Protein AF-A0A928RQA6-F1 (afdb_monomer)

Solvent-accessible surface area (backbone atoms only — not comparable to full-atom values): 4127 Å² total; per-residue (Å²): 123,48,35,50,64,76,53,57,72,75,38,67,28,32,29,67,47,61,81,59,91,52,73,65,50,56,51,35,45,77,71,64,58,41,72,72,35,61,37,26,34,66,46,61,44,98,84,60,54,36,32,35,31,36,44,93,91,44,80,46,82,43,46,32,85,61,29,61,35,34,30,26,37,119

Radius of gyration: 10.86 Å; Cα contacts (8 Å, |Δi|>4): 147; chains: 1; bounding box: 27×22×27 Å

Secondary structure (DSSP, 8-state):
-EEGGGPPTT-EEEEEEES--SHHHHHHHHTT--TT-EEEEEEE-TTSSEEEEEETTEEEEEEHHHHTTEEEE-

Structure (mmCIF, N/CA/C/O backbone):
data_AF-A0A928RQA6-F1
#
_entry.id   AF-A0A928RQA6-F1
#
loop_
_atom_site.group_PDB
_atom_site.id
_atom_site.type_symbol
_atom_site.label_atom_id
_atom_site.label_alt_id
_atom_site.label_comp_id
_atom_site.label_asym_id
_atom_site.label_entity_id
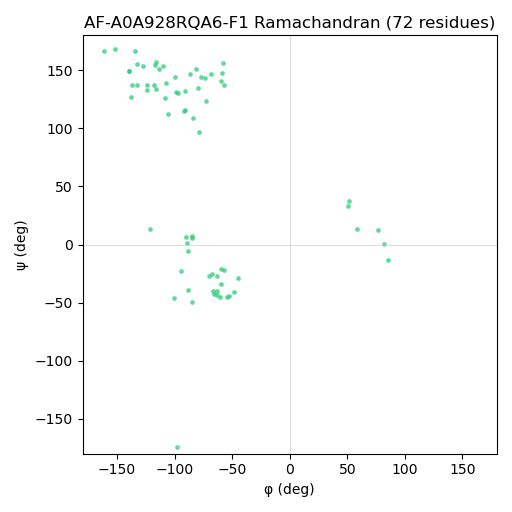_atom_site.label_seq_id
_atom_site.pdbx_PDB_ins_code
_atom_site.Cartn_x
_atom_site.Cartn_y
_atom_site.Cartn_z
_atom_site.occupancy
_atom_site.B_iso_or_equiv
_atom_site.auth_seq_id
_atom_site.auth_comp_id
_atom_site.auth_asym_id
_atom_site.auth_atom_id
_atom_site.pdbx_PDB_model_num
ATOM 1 N N . MET A 1 1 ? 2.832 13.974 0.010 1.00 79.19 1 MET A N 1
ATOM 2 C CA . MET A 1 1 ? 3.269 12.578 -0.205 1.00 79.19 1 MET A CA 1
ATOM 3 C C . MET A 1 1 ? 3.248 11.860 1.130 1.00 79.19 1 MET A C 1
ATOM 5 O O . MET A 1 1 ? 3.766 12.412 2.093 1.00 79.19 1 MET A O 1
ATOM 9 N N . ILE A 1 2 ? 2.612 10.694 1.204 1.00 93.12 2 ILE A N 1
ATOM 10 C CA . ILE A 1 2 ? 2.526 9.869 2.421 1.00 93.12 2 ILE A CA 1
ATOM 11 C C . ILE A 1 2 ? 2.818 8.408 2.077 1.00 93.12 2 ILE A C 1
ATOM 13 O O . ILE A 1 2 ? 2.821 8.042 0.906 1.00 93.12 2 ILE A O 1
ATOM 17 N N . THR A 1 3 ? 3.050 7.571 3.080 1.00 93.69 3 THR A N 1
ATOM 18 C CA . THR A 1 3 ? 3.078 6.115 2.911 1.00 93.69 3 THR A CA 1
ATOM 19 C C . THR A 1 3 ? 1.654 5.552 2.913 1.00 93.69 3 THR A C 1
ATOM 21 O O . THR A 1 3 ? 0.740 6.147 3.496 1.00 93.69 3 THR A O 1
ATOM 24 N N . LEU A 1 4 ? 1.433 4.431 2.224 1.00 92.38 4 LEU A N 1
ATOM 25 C CA . LEU A 1 4 ? 0.086 3.899 1.990 1.00 92.38 4 LEU A CA 1
ATOM 26 C C . LEU A 1 4 ? -0.602 3.402 3.277 1.00 92.38 4 LEU A C 1
ATOM 28 O O . LEU A 1 4 ? -1.827 3.450 3.367 1.00 92.38 4 LEU A O 1
ATOM 32 N N . ASP A 1 5 ? 0.155 3.012 4.306 1.00 93.12 5 ASP A N 1
ATOM 33 C CA . ASP A 1 5 ? -0.365 2.668 5.643 1.00 93.12 5 ASP A CA 1
ATOM 34 C C . ASP A 1 5 ? -1.050 3.853 6.351 1.00 93.12 5 ASP A C 1
ATOM 36 O O . ASP A 1 5 ? -1.972 3.667 7.149 1.00 93.12 5 ASP A O 1
ATOM 40 N N . LYS A 1 6 ? -0.644 5.085 6.023 1.00 91.62 6 LYS A N 1
ATOM 41 C CA . LYS A 1 6 ? -1.247 6.328 6.532 1.00 91.62 6 LYS A CA 1
ATOM 42 C C . LYS A 1 6 ? -2.399 6.821 5.655 1.00 91.62 6 LYS A C 1
ATOM 44 O O . LYS A 1 6 ? -2.992 7.865 5.940 1.00 91.62 6 LYS A O 1
ATOM 49 N N . GLY A 1 7 ? -2.720 6.087 4.588 1.00 88.00 7 GLY A N 1
ATOM 50 C CA . GLY A 1 7 ? -3.849 6.362 3.713 1.00 88.00 7 GLY A CA 1
ATOM 51 C C . GLY A 1 7 ? -5.178 6.326 4.470 1.00 88.00 7 GLY A C 1
ATOM 52 O O . GLY A 1 7 ? -5.416 5.487 5.339 1.00 88.00 7 GLY A O 1
ATOM 53 N N . LYS A 1 8 ? -6.078 7.253 4.136 1.00 90.38 8 LYS A N 1
ATOM 54 C CA . LYS A 1 8 ? -7.445 7.266 4.660 1.00 90.38 8 LYS A CA 1
ATOM 55 C C . LYS A 1 8 ? -8.275 6.205 3.943 1.00 90.38 8 LYS A C 1
ATOM 57 O O . LYS A 1 8 ? -8.135 5.995 2.739 1.00 90.38 8 LYS A O 1
ATOM 62 N N . LEU A 1 9 ? -9.183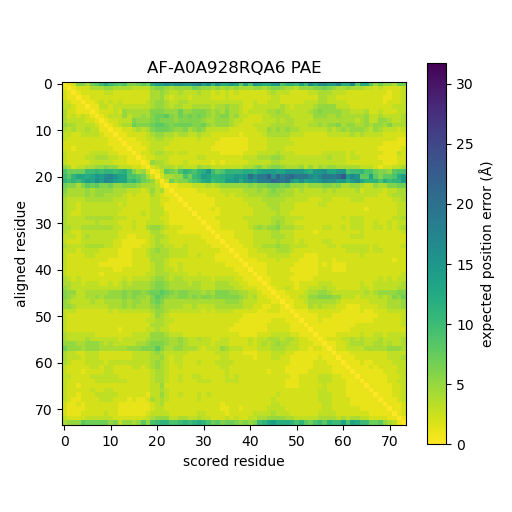 5.584 4.689 1.00 91.50 9 LEU A N 1
ATOM 63 C CA . LEU A 1 9 ? -10.117 4.601 4.148 1.00 91.50 9 LEU A CA 1
ATOM 64 C C . LEU A 1 9 ? -10.988 5.206 3.042 1.00 91.50 9 LEU A C 1
ATOM 66 O O . LEU A 1 9 ? -11.349 6.384 3.084 1.00 91.50 9 LEU A O 1
ATOM 70 N N . LYS A 1 10 ? -11.343 4.359 2.075 1.00 91.50 10 LYS A N 1
ATOM 71 C CA . LYS A 1 10 ? -12.182 4.640 0.905 1.00 91.50 10 LYS A CA 1
ATOM 72 C C . LYS A 1 10 ? -11.661 5.755 -0.009 1.00 91.50 10 LYS A C 1
ATOM 74 O O . LYS A 1 10 ? -12.402 6.192 -0.885 1.00 91.50 10 LYS A O 1
ATOM 79 N N . LYS A 1 11 ? -10.406 6.186 0.154 1.00 92.19 11 LYS A N 1
ATOM 80 C CA . LYS A 1 11 ? -9.742 7.122 -0.757 1.00 92.19 11 LYS A CA 1
ATOM 81 C C . LYS A 1 11 ? -8.825 6.391 -1.727 1.00 92.19 11 LYS A C 1
ATOM 83 O O . LYS A 1 11 ? -8.192 5.397 -1.367 1.00 92.19 11 LYS A O 1
ATOM 88 N N . GLU A 1 12 ? -8.781 6.916 -2.943 1.00 94.12 12 GLU A N 1
ATOM 89 C CA . GLU A 1 12 ? -7.818 6.531 -3.965 1.00 94.12 12 GLU A CA 1
ATOM 90 C C . GLU A 1 12 ? -6.539 7.347 -3.821 1.00 94.12 12 GLU A C 1
ATOM 92 O O . GLU A 1 12 ? -6.559 8.509 -3.411 1.00 94.12 12 GLU A O 1
ATOM 97 N N . TYR A 1 13 ? -5.438 6.694 -4.154 1.00 96.62 13 TYR A N 1
ATOM 98 C CA . TYR A 1 13 ? -4.096 7.231 -4.122 1.00 96.62 13 TYR A CA 1
ATOM 99 C C . TYR A 1 13 ? -3.335 6.744 -5.351 1.00 96.62 13 TYR A C 1
ATOM 101 O O . TYR A 1 13 ? -3.567 5.634 -5.831 1.00 96.62 13 TYR A O 1
ATOM 109 N N . LYS A 1 14 ? -2.397 7.544 -5.846 1.00 96.75 14 LYS A N 1
ATOM 110 C CA . LYS A 1 14 ? -1.480 7.158 -6.916 1.00 96.75 14 LYS A CA 1
ATOM 111 C C . LYS A 1 14 ? -0.141 6.738 -6.317 1.00 96.75 14 LYS A C 1
ATOM 113 O O . LYS A 1 14 ? 0.408 7.433 -5.466 1.00 96.75 14 LYS A O 1
ATOM 118 N N . ILE A 1 15 ? 0.382 5.590 -6.744 1.00 95.88 15 ILE A N 1
ATOM 119 C CA . ILE A 1 15 ? 1.702 5.110 -6.318 1.00 95.88 15 ILE A CA 1
ATOM 120 C C . ILE A 1 15 ? 2.779 5.953 -6.998 1.00 95.88 15 ILE A C 1
ATOM 122 O O . ILE A 1 15 ? 2.838 6.014 -8.221 1.00 95.88 15 ILE A O 1
ATOM 126 N N . GLU A 1 16 ? 3.649 6.573 -6.212 1.00 96.06 16 GLU A N 1
ATOM 127 C CA . GLU A 1 16 ? 4.721 7.440 -6.715 1.00 96.06 16 GLU A CA 1
ATOM 128 C C . GLU A 1 16 ? 6.063 6.713 -6.738 1.00 96.06 16 GLU A C 1
ATOM 130 O O . GLU A 1 16 ? 6.801 6.773 -7.717 1.00 96.06 16 GLU A O 1
ATOM 135 N N . LYS A 1 17 ? 6.394 6.003 -5.655 1.00 94.50 17 LYS A N 1
ATOM 136 C CA . LYS A 1 17 ? 7.649 5.255 -5.544 1.00 94.50 17 LYS A CA 1
ATOM 137 C C . LYS A 1 17 ? 7.584 4.193 -4.456 1.00 94.50 17 LYS A C 1
ATOM 139 O O . LYS A 1 17 ? 6.719 4.230 -3.581 1.00 94.50 17 LYS A O 1
ATOM 144 N N . PHE A 1 18 ? 8.562 3.298 -4.478 1.00 94.38 18 PHE A N 1
ATOM 145 C CA . PHE A 1 18 ? 8.823 2.346 -3.406 1.00 94.38 18 PHE A CA 1
ATOM 146 C C . PHE A 1 18 ? 10.094 2.763 -2.656 1.00 94.38 18 PHE A C 1
ATOM 148 O O . PHE A 1 18 ? 11.055 3.204 -3.280 1.00 94.38 18 PHE A O 1
ATOM 155 N N . LEU A 1 19 ? 10.090 2.662 -1.325 1.00 90.19 19 LEU A N 1
ATOM 156 C CA . LEU A 1 19 ? 11.241 2.984 -0.459 1.00 90.19 19 LEU A CA 1
ATOM 157 C C . LEU A 1 19 ? 12.232 1.817 -0.314 1.00 90.19 19 LEU A C 1
ATOM 159 O O . LEU A 1 19 ? 13.137 1.872 0.511 1.00 90.19 19 LEU A O 1
ATOM 163 N N . ASP A 1 20 ? 12.037 0.746 -1.075 1.00 80.88 20 ASP A N 1
ATOM 164 C CA . ASP A 1 20 ? 12.820 -0.484 -1.016 1.00 80.88 20 ASP A CA 1
ATOM 165 C C . ASP A 1 20 ? 13.307 -0.815 -2.437 1.00 80.88 20 ASP A C 1
ATOM 167 O O . ASP A 1 20 ? 12.673 -0.420 -3.414 1.00 80.88 20 ASP A O 1
ATOM 171 N N . HIS A 1 21 ? 14.425 -1.524 -2.563 1.00 69.12 21 HIS A N 1
ATOM 172 C CA . HIS A 1 21 ? 15.003 -1.950 -3.847 1.00 69.12 21 HIS A CA 1
ATOM 173 C C . HIS A 1 21 ? 15.140 -3.481 -3.946 1.00 69.12 21 HIS A C 1
ATOM 175 O O . HIS A 1 21 ? 15.827 -4.001 -4.820 1.00 69.12 21 HIS A O 1
ATOM 1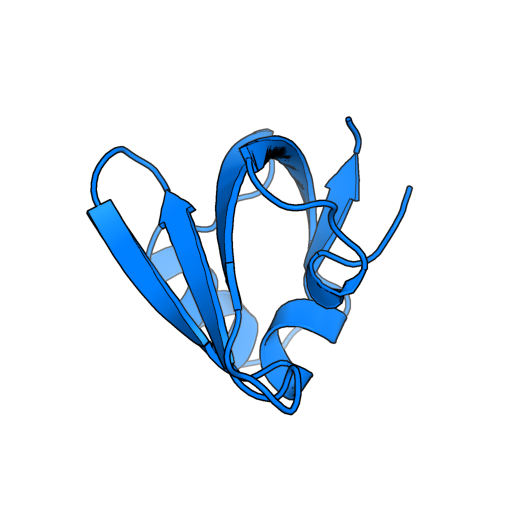81 N N . SER A 1 22 ? 14.491 -4.214 -3.040 1.00 81.31 22 SER A N 1
ATOM 182 C CA . SER A 1 22 ? 14.638 -5.663 -2.875 1.00 81.31 22 SER A CA 1
ATOM 183 C C . SER A 1 22 ? 13.552 -6.504 -3.570 1.00 81.31 22 SER A C 1
ATOM 185 O O . SER A 1 22 ? 12.646 -6.003 -4.243 1.00 81.31 22 SER A O 1
ATOM 187 N N . THR A 1 23 ? 13.599 -7.818 -3.325 1.00 86.62 23 THR A N 1
ATOM 188 C CA . THR A 1 23 ? 12.599 -8.843 -3.678 1.00 86.62 23 THR A CA 1
ATOM 189 C C . THR A 1 23 ? 11.150 -8.436 -3.378 1.00 86.62 23 THR A C 1
ATOM 191 O O . THR A 1 23 ? 10.228 -8.866 -4.070 1.00 86.62 23 THR A O 1
ATOM 194 N N . ILE A 1 24 ? 10.924 -7.581 -2.376 1.00 89.00 24 ILE A N 1
ATOM 195 C CA . ILE A 1 24 ? 9.585 -7.096 -2.016 1.00 89.00 24 ILE A CA 1
ATOM 196 C C . ILE A 1 24 ? 8.996 -6.214 -3.119 1.00 89.00 24 ILE A C 1
ATOM 198 O O . ILE A 1 24 ? 7.817 -6.355 -3.440 1.00 89.00 24 ILE A O 1
ATOM 202 N N . VAL A 1 25 ? 9.803 -5.352 -3.746 1.00 90.31 25 VAL A N 1
ATOM 203 C CA . VAL A 1 25 ? 9.326 -4.524 -4.861 1.00 90.31 25 VAL A CA 1
ATOM 204 C C . VAL A 1 25 ? 8.967 -5.391 -6.050 1.00 90.31 25 VAL A C 1
ATOM 206 O O . VAL A 1 25 ? 7.901 -5.207 -6.627 1.00 90.31 25 VAL A O 1
ATOM 209 N N . ARG A 1 26 ? 9.785 -6.401 -6.366 1.00 92.31 26 ARG A N 1
ATOM 210 C CA . ARG A 1 26 ? 9.432 -7.381 -7.399 1.00 92.31 26 ARG A CA 1
ATOM 211 C C . ARG A 1 26 ? 8.072 -8.019 -7.109 1.00 92.31 26 ARG A C 1
ATOM 213 O O . ARG A 1 26 ? 7.229 -8.072 -7.998 1.00 92.31 26 ARG A O 1
ATOM 220 N N . ARG A 1 27 ? 7.821 -8.424 -5.860 1.00 91.88 27 ARG A N 1
ATOM 221 C CA . ARG A 1 27 ? 6.529 -8.995 -5.463 1.00 91.88 27 ARG A CA 1
ATOM 222 C C . ARG A 1 27 ? 5.374 -8.002 -5.613 1.00 91.88 27 ARG A C 1
ATOM 224 O O . ARG A 1 27 ? 4.300 -8.396 -6.051 1.00 91.88 27 ARG A O 1
ATOM 231 N N . PHE A 1 28 ? 5.574 -6.728 -5.280 1.00 92.94 28 PHE A N 1
ATOM 232 C CA . PHE A 1 28 ? 4.576 -5.683 -5.524 1.00 92.94 28 PHE A CA 1
ATOM 233 C C . PHE A 1 28 ? 4.249 -5.536 -7.010 1.00 92.94 28 PHE A C 1
ATOM 235 O O . PHE A 1 28 ? 3.070 -5.504 -7.361 1.00 92.94 28 PHE A O 1
ATOM 242 N N . LEU A 1 29 ? 5.265 -5.522 -7.874 1.00 92.69 29 LEU A N 1
ATOM 243 C CA . LEU A 1 29 ? 5.086 -5.439 -9.323 1.00 92.69 29 LEU A CA 1
ATOM 244 C C . LEU A 1 29 ? 4.330 -6.659 -9.873 1.00 92.69 29 LEU A C 1
ATOM 246 O O . LEU A 1 29 ? 3.395 -6.488 -10.651 1.00 92.69 29 LEU A O 1
ATOM 250 N N . GLU A 1 30 ? 4.672 -7.871 -9.423 1.00 92.56 30 GLU A N 1
ATOM 251 C CA . GLU A 1 30 ? 3.960 -9.115 -9.770 1.00 92.56 30 GLU A CA 1
ATOM 252 C C . GLU A 1 30 ? 2.484 -9.079 -9.341 1.00 92.56 30 GLU A C 1
ATOM 254 O O . GLU A 1 30 ? 1.616 -9.599 -10.037 1.00 92.56 30 GLU A O 1
ATOM 259 N N . LEU A 1 31 ? 2.188 -8.424 -8.216 1.00 92.19 31 LEU A N 1
ATOM 260 C CA . LEU A 1 31 ? 0.833 -8.195 -7.709 1.00 92.19 31 LEU A CA 1
ATOM 261 C C . LEU A 1 31 ? 0.159 -6.954 -8.321 1.00 92.19 31 LEU A C 1
ATOM 263 O O . LEU A 1 31 ? -0.926 -6.570 -7.886 1.00 92.19 31 LEU A O 1
ATOM 267 N N . GLY A 1 32 ? 0.787 -6.302 -9.303 1.00 91.75 32 GLY A N 1
ATOM 268 C CA . GLY A 1 32 ? 0.258 -5.155 -10.046 1.00 91.75 32 GLY A CA 1
ATOM 269 C C . GLY A 1 32 ? 0.285 -3.811 -9.313 1.00 91.75 32 GLY A C 1
ATOM 270 O O . GLY A 1 32 ? -0.306 -2.845 -9.801 1.00 91.75 32 GLY A O 1
ATOM 271 N N . LEU A 1 33 ? 0.995 -3.710 -8.186 1.00 93.50 33 LEU A N 1
ATOM 272 C CA . LEU A 1 33 ? 1.353 -2.429 -7.582 1.00 93.50 33 LEU A CA 1
ATOM 273 C C . LEU A 1 33 ? 2.542 -1.846 -8.352 1.00 93.50 33 LEU A C 1
ATOM 275 O O . LEU A 1 33 ? 3.694 -2.191 -8.097 1.00 93.50 33 LEU A O 1
ATOM 279 N N . THR A 1 34 ? 2.261 -0.959 -9.301 1.00 94.62 34 THR A N 1
ATOM 280 C CA . THR A 1 34 ? 3.270 -0.292 -10.137 1.00 94.62 34 THR A CA 1
ATOM 281 C C . THR A 1 34 ? 3.261 1.216 -9.905 1.00 94.62 34 THR A C 1
ATOM 283 O O . THR A 1 34 ? 2.233 1.787 -9.546 1.00 94.62 34 THR A O 1
ATOM 286 N N . VAL A 1 35 ? 4.388 1.890 -10.144 1.00 94.81 35 VAL A N 1
ATOM 287 C CA . VAL A 1 35 ? 4.430 3.363 -10.133 1.00 94.81 35 VAL A CA 1
ATOM 288 C C . VAL A 1 35 ? 3.425 3.914 -11.151 1.00 94.81 35 VAL A C 1
ATOM 290 O O . VAL A 1 35 ? 3.271 3.374 -12.244 1.00 94.81 35 VAL A O 1
ATOM 293 N N . GLY A 1 36 ? 2.692 4.953 -10.763 1.00 95.38 36 GLY A N 1
ATOM 294 C CA . GLY A 1 36 ? 1.610 5.559 -11.531 1.00 95.38 36 GLY A CA 1
ATOM 295 C C . GLY A 1 36 ? 0.241 4.896 -11.360 1.00 95.38 36 GLY A C 1
ATOM 296 O O . GLY A 1 36 ? -0.765 5.493 -11.741 1.00 95.38 36 GLY A O 1
ATOM 297 N N . GLN A 1 37 ? 0.176 3.702 -10.765 1.00 95.50 37 GLN A N 1
ATOM 298 C CA . GLN A 1 37 ? -1.073 2.969 -10.574 1.00 95.50 37 GLN A CA 1
ATOM 299 C C . GLN A 1 37 ? -1.924 3.595 -9.465 1.00 95.50 37 GLN A C 1
ATOM 301 O O . GLN A 1 37 ? -1.406 4.021 -8.431 1.00 95.50 37 GLN A O 1
ATOM 306 N N . LYS A 1 38 ? -3.247 3.587 -9.662 1.00 95.94 38 LYS A N 1
ATOM 307 C CA . LYS A 1 38 ? -4.213 3.923 -8.613 1.00 95.94 38 LYS A CA 1
ATOM 308 C C . LYS A 1 38 ? -4.437 2.738 -7.679 1.00 95.94 38 LYS A C 1
ATOM 310 O O . LYS A 1 38 ? -4.644 1.613 -8.140 1.00 95.94 38 LYS A O 1
ATOM 315 N N . VAL A 1 39 ? -4.430 3.021 -6.385 1.00 96.31 39 VAL A N 1
ATOM 316 C CA . VAL A 1 39 ? -4.698 2.086 -5.295 1.00 96.31 39 VAL A CA 1
ATOM 317 C C . VAL A 1 39 ? -5.678 2.715 -4.316 1.00 96.31 39 VAL A C 1
ATOM 319 O O . VAL A 1 39 ? -5.557 3.889 -3.967 1.00 96.31 39 VAL A O 1
ATOM 322 N N . LYS A 1 40 ? -6.649 1.936 -3.849 1.00 96.62 40 LYS A N 1
ATOM 323 C CA . LYS A 1 40 ? -7.642 2.386 -2.872 1.00 96.62 40 LYS A CA 1
ATOM 324 C C . LYS A 1 40 ? -7.511 1.595 -1.589 1.00 96.62 40 LYS A C 1
ATOM 326 O O . LYS A 1 40 ? -7.450 0.370 -1.620 1.00 96.62 40 LYS A O 1
ATOM 331 N N . VAL A 1 41 ? -7.518 2.279 -0.449 1.00 95.94 41 VAL A N 1
ATOM 332 C CA . VAL A 1 41 ? -7.579 1.600 0.851 1.00 95.94 41 VAL A CA 1
ATOM 333 C C . VAL A 1 41 ? -9.041 1.290 1.157 1.00 95.94 41 VAL A C 1
ATOM 335 O O . VAL A 1 41 ? -9.823 2.197 1.426 1.00 95.94 41 VAL A O 1
ATOM 338 N N . VAL A 1 42 ? -9.436 0.021 1.104 1.00 96.81 42 VAL A N 1
ATOM 339 C CA . VAL A 1 42 ? -10.836 -0.400 1.275 1.00 96.81 42 VAL A CA 1
ATOM 340 C C . VAL A 1 42 ? -11.177 -0.559 2.752 1.00 96.81 42 VAL A C 1
ATOM 342 O O . VAL A 1 42 ? -12.166 -0.002 3.228 1.00 96.81 42 VAL A O 1
ATOM 345 N N . ALA A 1 43 ? -10.336 -1.288 3.483 1.00 95.31 43 ALA A N 1
ATOM 346 C CA . ALA A 1 43 ? -10.520 -1.571 4.900 1.00 95.31 43 ALA A CA 1
ATOM 347 C C . ALA A 1 43 ? -9.172 -1.777 5.600 1.00 95.31 43 ALA A C 1
ATOM 349 O O . ALA A 1 43 ? -8.130 -1.937 4.966 1.00 95.31 43 ALA A O 1
ATOM 350 N N . THR A 1 44 ? -9.190 -1.796 6.928 1.00 95.44 44 THR A N 1
ATOM 351 C CA . THR A 1 44 ? -8.032 -2.157 7.747 1.00 95.44 44 THR A CA 1
ATOM 352 C C . THR A 1 44 ? -8.488 -3.005 8.925 1.00 95.44 44 THR A C 1
ATOM 354 O O . THR A 1 44 ? -9.614 -2.866 9.401 1.00 95.44 44 THR A O 1
ATOM 357 N N . SER A 1 45 ? -7.626 -3.908 9.381 1.00 93.94 45 SER A N 1
ATOM 358 C CA . SER A 1 45 ? -7.845 -4.674 10.612 1.00 93.94 45 SER A CA 1
ATOM 359 C C . SER A 1 45 ? -8.014 -3.742 11.822 1.00 93.94 45 SER A C 1
ATOM 361 O O . SER A 1 45 ? -7.459 -2.644 11.831 1.00 93.94 45 SER A O 1
ATOM 363 N N . LEU A 1 46 ? -8.681 -4.209 12.884 1.00 91.06 46 LEU A N 1
ATOM 364 C CA . LEU A 1 46 ? -8.875 -3.459 14.140 1.00 91.06 46 LEU A CA 1
ATOM 365 C C . LEU A 1 46 ? -7.575 -2.839 14.685 1.00 91.06 46 LEU A C 1
ATOM 367 O O . LEU A 1 46 ? -7.561 -1.687 15.106 1.00 91.06 46 LEU A O 1
ATOM 371 N N . GLN A 1 47 ? -6.466 -3.582 14.620 1.00 92.69 47 GLN A N 1
ATOM 372 C CA . GLN A 1 47 ? -5.149 -3.138 15.097 1.00 92.69 47 GLN A CA 1
ATOM 373 C C . GLN A 1 47 ? -4.304 -2.421 14.029 1.00 92.69 47 GLN A C 1
ATOM 375 O O . GLN A 1 47 ? -3.125 -2.174 14.263 1.00 92.69 47 GLN A O 1
ATOM 380 N N . LYS A 1 48 ? -4.853 -2.141 12.839 1.00 90.69 48 LYS A N 1
ATOM 381 C CA . LYS A 1 48 ? -4.129 -1.552 11.696 1.00 90.69 48 LYS A CA 1
ATOM 382 C C . LYS A 1 48 ? -2.826 -2.286 11.336 1.00 90.69 48 LYS A C 1
ATOM 384 O O . LYS A 1 48 ? -1.838 -1.658 10.972 1.00 90.69 48 LYS A O 1
ATOM 389 N N . LYS A 1 49 ? -2.815 -3.621 11.446 1.00 94.75 49 LYS A N 1
ATOM 390 C CA . LYS A 1 49 ? -1.674 -4.488 11.078 1.00 94.75 49 LYS A CA 1
ATOM 391 C C . LYS A 1 49 ? -1.767 -5.039 9.655 1.00 94.75 49 LYS A C 1
ATOM 393 O O . LYS A 1 49 ? -0.756 -5.446 9.082 1.00 94.75 49 LYS A O 1
ATOM 398 N N . VAL A 1 50 ? -2.980 -5.100 9.113 1.00 96.00 50 VAL A N 1
ATOM 399 C CA . VAL A 1 50 ? -3.28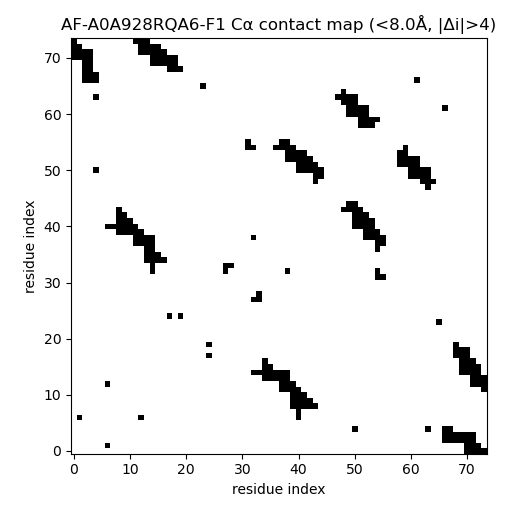3 -5.561 7.756 1.00 96.00 50 VAL A CA 1
ATOM 400 C C . VAL A 1 50 ? -4.298 -4.611 7.145 1.00 96.00 50 VAL A C 1
ATOM 402 O O . VAL A 1 50 ? -5.268 -4.229 7.800 1.00 96.00 50 VAL A O 1
ATOM 405 N N . PHE A 1 51 ? -4.078 -4.257 5.890 1.00 96.44 51 PHE A N 1
ATOM 406 C CA . PHE A 1 51 ? -4.952 -3.412 5.098 1.00 96.44 51 PHE A CA 1
ATOM 407 C C . PHE A 1 51 ? -5.463 -4.196 3.901 1.00 96.44 51 PHE A C 1
ATOM 409 O O . PHE A 1 51 ? -4.706 -4.907 3.244 1.00 96.44 51 PHE A O 1
ATOM 416 N N . LEU A 1 52 ? -6.749 -4.029 3.625 1.00 96.88 52 LEU A N 1
ATOM 417 C CA . LEU A 1 52 ? -7.366 -4.474 2.393 1.00 96.88 52 LEU A CA 1
ATOM 418 C C . LEU A 1 52 ? -7.280 -3.322 1.397 1.00 96.88 52 LEU A C 1
ATOM 420 O O . LEU A 1 52 ? -7.865 -2.259 1.629 1.00 96.88 52 LEU A O 1
ATOM 424 N N . ILE A 1 53 ? -6.546 -3.526 0.312 1.00 96.56 53 ILE A N 1
ATOM 425 C CA . ILE A 1 53 ? -6.406 -2.555 -0.767 1.00 96.56 53 ILE A CA 1
ATOM 426 C C . ILE A 1 53 ? -7.043 -3.082 -2.046 1.00 96.56 53 ILE A C 1
ATOM 428 O O . ILE A 1 53 ? -7.078 -4.287 -2.279 1.00 96.56 53 ILE A O 1
ATOM 432 N N . GLU A 1 54 ? -7.515 -2.172 -2.881 1.00 96.31 54 GLU A N 1
ATOM 433 C CA . GLU A 1 54 ? -7.991 -2.463 -4.227 1.00 96.31 54 GLU A CA 1
ATOM 434 C C . GLU A 1 54 ? -6.990 -1.910 -5.240 1.00 96.31 54 GLU A C 1
ATOM 436 O O . GLU A 1 54 ? -6.632 -0.728 -5.195 1.00 96.31 54 GLU A O 1
ATOM 441 N N . VAL A 1 55 ? -6.529 -2.775 -6.141 1.00 95.12 55 VAL A N 1
ATOM 442 C CA . VAL A 1 55 ? -5.601 -2.449 -7.228 1.00 95.12 55 VAL A CA 1
ATOM 443 C C . VAL A 1 55 ? -6.099 -3.167 -8.472 1.00 95.12 55 VAL A C 1
ATOM 445 O O . VAL A 1 55 ? -6.338 -4.367 -8.427 1.00 95.12 55 VAL A O 1
ATOM 448 N N . ARG A 1 56 ? -6.284 -2.440 -9.583 1.00 91.88 56 ARG A N 1
ATOM 449 C CA . ARG A 1 56 ? -6.739 -3.006 -10.873 1.00 91.88 56 ARG A CA 1
ATOM 450 C C . ARG A 1 56 ? -8.007 -3.884 -10.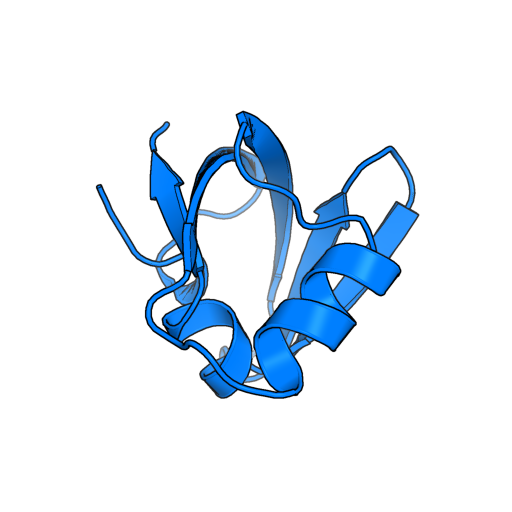759 1.00 91.88 56 ARG A C 1
ATOM 452 O O . ARG A 1 56 ? -8.156 -4.855 -11.492 1.00 91.88 56 ARG A O 1
ATOM 459 N N . GLY A 1 57 ? -8.911 -3.543 -9.839 1.00 91.69 57 GLY A N 1
ATOM 460 C CA . GLY A 1 57 ? -10.186 -4.240 -9.639 1.00 91.69 57 GLY A CA 1
ATOM 461 C C . GLY A 1 57 ? -10.124 -5.520 -8.797 1.00 91.69 57 GLY A C 1
ATOM 462 O O . GLY A 1 57 ? -11.165 -6.127 -8.571 1.00 91.69 57 GLY A O 1
ATOM 463 N N . TYR A 1 58 ? -8.953 -5.931 -8.297 1.00 94.00 58 TYR A N 1
ATOM 464 C CA . TYR A 1 58 ? -8.840 -7.028 -7.332 1.00 94.00 58 TYR A CA 1
ATOM 465 C C . TYR A 1 58 ? -8.441 -6.526 -5.945 1.00 94.00 58 TYR A C 1
ATOM 467 O O . TYR A 1 58 ? -7.795 -5.487 -5.778 1.00 94.00 58 TYR A O 1
ATOM 475 N N . LEU A 1 59 ? -8.843 -7.293 -4.933 1.00 95.81 59 LEU A N 1
ATOM 476 C CA . LEU A 1 59 ? -8.592 -6.998 -3.529 1.00 95.81 59 LEU A CA 1
ATOM 477 C C . LEU A 1 59 ? -7.364 -7.760 -3.028 1.00 95.81 59 LEU A C 1
ATOM 479 O O . LEU A 1 59 ? -7.267 -8.975 -3.192 1.00 95.81 59 LEU A O 1
ATOM 483 N N . LEU A 1 60 ? -6.450 -7.050 -2.370 1.00 95.19 60 LEU A N 1
ATOM 484 C CA . LEU A 1 60 ? -5.264 -7.620 -1.740 1.00 95.19 60 LEU A CA 1
ATOM 485 C C . LEU A 1 60 ? -5.215 -7.262 -0.259 1.00 95.19 60 LEU A C 1
ATOM 487 O O . LEU A 1 60 ? -5.337 -6.098 0.119 1.00 95.19 60 LEU A O 1
ATOM 491 N N . SER A 1 61 ? -4.954 -8.265 0.574 1.00 95.56 61 SER A N 1
ATOM 492 C CA . SER A 1 61 ? -4.640 -8.071 1.989 1.00 95.56 61 SER A CA 1
ATOM 493 C C . SER A 1 61 ? -3.130 -7.953 2.168 1.00 95.56 61 SER A C 1
ATOM 495 O O . SER A 1 61 ? -2.399 -8.914 1.933 1.00 95.56 61 SER A O 1
ATOM 497 N N . ILE A 1 62 ? -2.653 -6.785 2.598 1.00 94.94 62 ILE A N 1
ATOM 498 C CA . ILE A 1 62 ? -1.224 -6.490 2.751 1.00 94.94 62 ILE A CA 1
ATOM 499 C C . ILE A 1 62 ? -0.931 -6.041 4.183 1.00 94.94 62 ILE A C 1
ATOM 501 O O . ILE A 1 62 ? -1.671 -5.2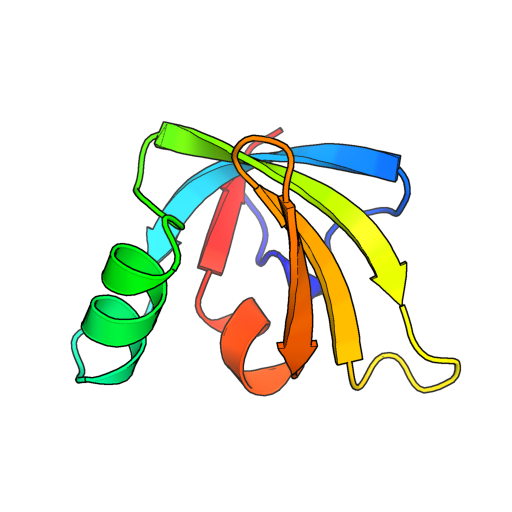58 4.777 1.00 94.94 62 ILE A O 1
ATOM 505 N N . ARG A 1 63 ? 0.166 -6.546 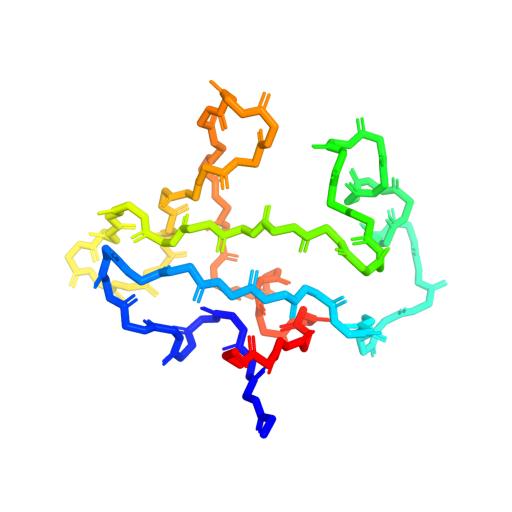4.759 1.00 95.25 63 ARG A N 1
ATOM 506 C CA . ARG A 1 63 ? 0.639 -6.128 6.086 1.00 95.25 63 ARG A CA 1
ATOM 507 C C . ARG A 1 63 ? 1.148 -4.688 6.072 1.00 95.25 63 ARG A C 1
ATOM 509 O O . ARG A 1 63 ? 1.787 -4.257 5.117 1.00 95.25 63 ARG A O 1
ATOM 516 N N . THR A 1 64 ? 0.956 -3.989 7.183 1.00 95.44 64 THR A N 1
ATOM 517 C CA . THR A 1 64 ? 1.411 -2.605 7.391 1.00 95.44 64 THR A CA 1
ATOM 518 C C . THR A 1 64 ? 2.896 -2.415 7.100 1.00 95.44 64 THR A C 1
ATOM 520 O O . THR A 1 64 ? 3.248 -1.513 6.352 1.00 95.44 64 THR A O 1
ATOM 523 N N . SER A 1 65 ? 3.750 -3.334 7.560 1.00 93.94 65 SER A N 1
ATOM 524 C CA . SER A 1 65 ? 5.204 -3.288 7.331 1.00 93.94 65 SER A CA 1
ATOM 525 C C . SER A 1 65 ? 5.618 -3.314 5.854 1.00 93.94 65 SER A C 1
ATOM 527 O O . SER A 1 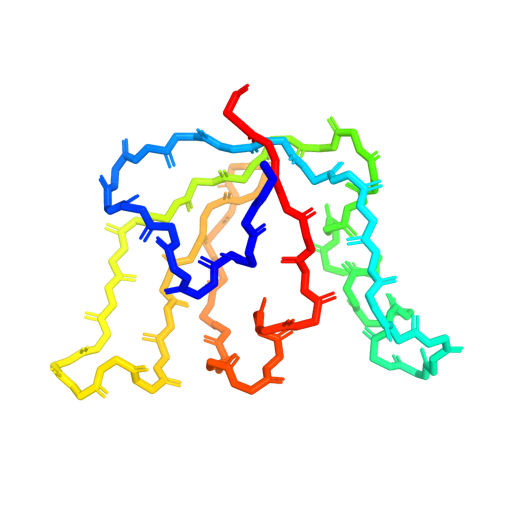65 ? 6.734 -2.933 5.505 1.00 93.94 65 SER A O 1
ATOM 529 N N . LEU A 1 66 ? 4.739 -3.793 4.971 1.00 93.81 66 LEU A N 1
ATOM 530 C CA . LEU A 1 66 ? 4.937 -3.751 3.526 1.00 93.81 66 LEU A CA 1
ATOM 531 C C . LEU A 1 66 ? 4.401 -2.436 2.942 1.00 93.81 66 LEU A C 1
ATOM 533 O O . LEU A 1 66 ? 5.042 -1.849 2.076 1.00 93.81 66 LEU A O 1
ATOM 537 N N . LEU A 1 67 ? 3.265 -1.937 3.434 1.00 93.50 67 LEU A N 1
ATOM 538 C CA . LEU A 1 67 ? 2.664 -0.683 2.963 1.00 93.50 67 LEU A CA 1
ATOM 539 C C . LEU A 1 67 ? 3.441 0.573 3.364 1.00 93.50 67 LEU A C 1
ATOM 541 O O . LEU A 1 67 ? 3.420 1.550 2.619 1.00 93.50 67 LEU A O 1
ATOM 545 N N . GLU A 1 68 ? 4.182 0.528 4.470 1.00 94.50 68 GLU A N 1
ATOM 546 C CA . GLU A 1 68 ? 5.134 1.576 4.866 1.00 94.50 68 GLU A CA 1
ATOM 547 C C . GLU A 1 68 ? 6.205 1.829 3.789 1.00 94.50 68 GLU A C 1
ATOM 549 O O . GLU A 1 68 ? 6.787 2.909 3.719 1.00 94.50 68 GLU A O 1
ATOM 554 N N . LYS A 1 69 ? 6.439 0.853 2.901 1.00 94.69 69 LYS A N 1
ATOM 555 C CA . LYS A 1 69 ? 7.402 0.945 1.795 1.00 94.69 69 LYS A CA 1
ATOM 556 C C . LYS A 1 69 ? 6.804 1.528 0.517 1.00 94.69 69 LYS A C 1
ATOM 558 O O . LYS A 1 69 ? 7.539 1.731 -0.446 1.00 94.69 69 LYS A O 1
ATOM 563 N N . VAL A 1 70 ? 5.495 1.777 0.475 1.00 95.12 70 VAL A N 1
ATOM 564 C CA . VAL A 1 70 ? 4.786 2.279 -0.708 1.00 95.12 70 VAL A CA 1
ATOM 565 C C . VAL A 1 70 ? 4.455 3.750 -0.493 1.00 95.12 70 VAL A C 1
ATOM 567 O O . VAL A 1 70 ? 3.632 4.089 0.355 1.00 95.12 70 VAL A O 1
ATOM 570 N N . VAL A 1 71 ? 5.085 4.635 -1.266 1.00 96.19 71 VAL A N 1
ATOM 571 C CA . VAL A 1 71 ? 4.823 6.078 -1.219 1.00 96.19 71 VAL A CA 1
ATOM 572 C C . VAL A 1 71 ? 3.741 6.427 -2.218 1.00 96.19 71 VAL A C 1
ATOM 574 O O . VAL A 1 71 ? 3.812 6.046 -3.388 1.00 96.19 71 VAL A O 1
ATOM 577 N N . VAL A 1 72 ? 2.769 7.202 -1.756 1.00 96.62 72 VAL A N 1
ATOM 578 C CA . VAL A 1 72 ? 1.611 7.597 -2.539 1.00 96.62 72 VAL A CA 1
ATOM 579 C C . VAL A 1 72 ? 1.311 9.097 -2.462 1.00 96.62 72 VAL A C 1
ATOM 581 O O . VAL A 1 72 ? 1.664 9.804 -1.505 1.00 96.62 72 VAL A O 1
ATOM 584 N N . SER A 1 73 ? 0.636 9.579 -3.499 1.00 94.88 73 SER A N 1
ATOM 585 C CA . SER A 1 73 ? 0.038 10.909 -3.636 1.00 94.88 73 SER A CA 1
ATOM 586 C C . SER A 1 73 ? -1.489 10.778 -3.754 1.00 94.88 73 SER A C 1
ATOM 588 O O . SER A 1 73 ? -1.996 9.696 -4.055 1.00 94.88 73 SER A O 1
ATOM 590 N N . GLN A 1 74 ? -2.226 11.843 -3.418 1.00 84.00 74 GLN A N 1
ATOM 591 C CA . GLN A 1 74 ? -3.668 11.926 -3.701 1.00 84.00 74 GLN A CA 1
ATOM 592 C C . GLN A 1 74 ? -3.892 12.392 -5.130 1.00 84.00 74 GLN A C 1
ATOM 594 O O . GLN A 1 74 ? -3.106 13.261 -5.566 1.00 84.00 74 GLN A O 1
#

Sequence (74 aa):
MITLDKGKLKKEYKIEKFLDHSTIVRRFLELGLTVGQKVKVVATSLQKKVFLIEVRGYLLSIRTSLLEKVVVSQ

Nearest PDB structures (foldseek):
  2k5l-assembly1_A  TM=8.861E-01  e=2.723E-06  Acetivibrio thermocellus ATCC 27405
  2k4y-assembly1_A  TM=9.241E-01  e=8.0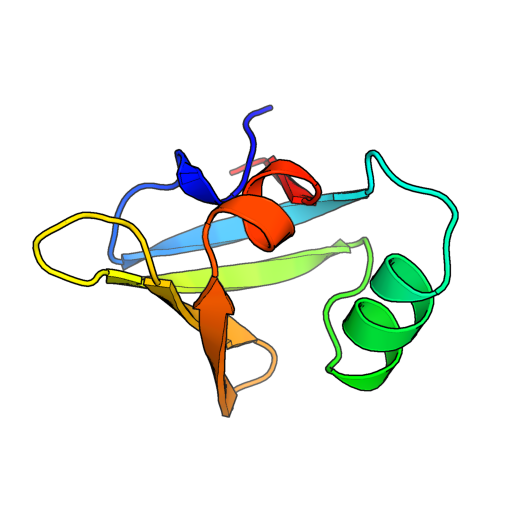38E-06  Clostridium acetobutylicum
  3hrt-assembly1_A  TM=8.891E-01  e=1.105E-05  Streptococcus gordonii
  7r7b-assembly2_B  TM=9.189E-01  e=3.263E-05  Bacteroides fragilis
  6o5c-assembly1_B-2  TM=8.755E-01  e=9.039E-05  Streptococcus pyogenes serotype M3

pLDDT: mean 92.87, std 4.55, range [69.12, 96.88]

Foldseek 3Di:
DAFCLPDDAFDKWAFAAFQDDDPLVVVCVVVVNDHRFIKHFHDADPVSQWTWMDGPRDTDIDGPVSSNRTDTDD

Mean predicted aligned error: 3.16 Å